Protein AF-A0A7J6X5H3-F1 (afdb_monomer)

Nearest PDB structures (foldseek):
  8og4-assembly1_A  TM=9.112E-01  e=1.985E-05  Homo sapiens
  8og1-assembly1_A  TM=8.408E-01  e=1.017E-05  Homo sapiens
  7au2-assembly1_A  TM=8.933E-01  e=4.651E-05  Homo sapiens
  8og4-assembly1_B  TM=9.023E-01  e=8.544E-05  Homo sapiens
  7sch-assembly1_B  TM=8.928E-01  e=4.152E-04  Homo sapiens

Structure (mmCIF, N/CA/C/O backbone):
data_AF-A0A7J6X5H3-F1
#
_entry.id   AF-A0A7J6X5H3-F1
#
loop_
_atom_site.group_PDB
_atom_site.id
_atom_site.type_symbol
_atom_site.label_atom_id
_atom_site.label_alt_id
_atom_site.label_comp_id
_atom_site.label_asym_id
_atom_site.label_entity_id
_atom_site.label_seq_id
_atom_site.pdbx_PDB_ins_code
_atom_site.Cartn_x
_atom_site.Cartn_y
_atom_site.Cartn_z
_atom_site.occupancy
_atom_site.B_iso_or_equiv
_atom_site.auth_seq_id
_atom_site.auth_comp_id
_atom_site.auth_asym_id
_atom_site.auth_atom_id
_atom_site.pdbx_PDB_model_num
ATOM 1 N N . LYS A 1 1 ? -16.653 25.889 18.214 1.00 42.03 1 LYS A N 1
ATOM 2 C CA . LYS A 1 1 ? -15.703 25.303 19.183 1.00 42.03 1 LYS A CA 1
ATOM 3 C C . LYS A 1 1 ? -15.878 23.799 19.090 1.00 42.03 1 LYS A C 1
ATOM 5 O O . LYS A 1 1 ? -16.650 23.294 19.872 1.00 42.03 1 LYS A O 1
ATOM 10 N N . ASP A 1 2 ? -15.196 23.136 18.160 1.00 43.62 2 ASP A N 1
ATOM 11 C CA . ASP A 1 2 ? -15.084 21.672 18.127 1.00 43.62 2 ASP A CA 1
ATOM 12 C C . ASP A 1 2 ? -13.691 21.363 17.578 1.00 43.62 2 ASP A C 1
ATOM 14 O O . ASP A 1 2 ? -13.464 21.269 16.375 1.00 43.62 2 ASP A O 1
ATOM 18 N N . GLY A 1 3 ? -12.710 21.386 18.481 1.00 43.38 3 GLY A N 1
ATOM 19 C CA . GLY A 1 3 ? -11.302 21.150 18.178 1.00 43.38 3 GLY A CA 1
ATOM 20 C C . GLY A 1 3 ? -11.021 19.664 18.007 1.00 43.38 3 GLY A C 1
ATOM 21 O O . GLY A 1 3 ? -10.302 19.087 18.817 1.00 43.38 3 GLY A O 1
ATOM 22 N N . VAL A 1 4 ? -11.593 19.044 16.974 1.00 53.91 4 VAL A N 1
ATOM 23 C CA . VAL A 1 4 ? -11.161 17.712 16.542 1.00 53.91 4 VAL A CA 1
ATOM 24 C C . VAL A 1 4 ? -9.785 17.886 15.906 1.00 53.91 4 VAL A C 1
ATOM 26 O O . VAL A 1 4 ? -9.642 18.532 14.868 1.00 53.91 4 VAL A O 1
ATOM 29 N N . ALA A 1 5 ? -8.749 17.376 16.567 1.00 51.69 5 ALA A N 1
ATOM 30 C CA . ALA A 1 5 ? -7.415 17.324 15.997 1.00 51.69 5 ALA A CA 1
ATOM 31 C C . ALA A 1 5 ? -7.444 16.374 14.791 1.00 51.69 5 ALA A C 1
ATOM 33 O O . ALA A 1 5 ? -7.467 15.157 14.954 1.00 51.69 5 ALA A O 1
ATOM 34 N N . TYR A 1 6 ? -7.469 16.925 13.578 1.00 60.69 6 TYR A N 1
ATOM 35 C CA . TYR A 1 6 ? -7.279 16.135 12.366 1.00 60.69 6 TYR A CA 1
ATOM 36 C C . TYR A 1 6 ? -5.842 15.618 12.362 1.00 60.69 6 TYR A C 1
ATOM 38 O O . TYR A 1 6 ? -4.892 16.381 12.167 1.00 60.69 6 TYR A O 1
ATOM 46 N N . ILE A 1 7 ? -5.675 14.322 12.622 1.00 72.88 7 ILE A N 1
ATOM 47 C CA . ILE A 1 7 ? -4.375 13.667 12.508 1.00 72.88 7 ILE A CA 1
ATOM 48 C 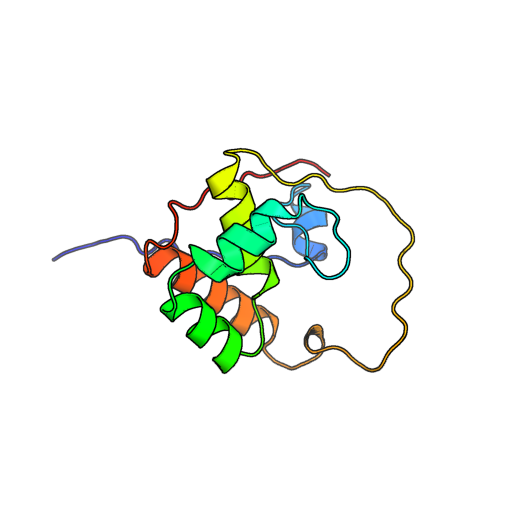C . ILE A 1 7 ? -4.025 13.643 11.021 1.00 72.88 7 ILE A C 1
ATOM 50 O O . ILE A 1 7 ? -4.702 12.997 10.227 1.00 72.88 7 ILE A O 1
ATOM 54 N N . ASN A 1 8 ? -2.984 14.387 10.643 1.00 84.88 8 ASN A N 1
ATOM 55 C CA . ASN A 1 8 ? -2.486 14.411 9.275 1.00 84.88 8 ASN A CA 1
ATOM 56 C C . ASN A 1 8 ? -1.353 13.393 9.123 1.00 84.88 8 ASN A C 1
ATOM 58 O O . ASN A 1 8 ? -0.267 13.562 9.685 1.00 84.88 8 ASN A O 1
ATOM 62 N N . TYR A 1 9 ? -1.604 12.341 8.356 1.00 88.31 9 TYR A N 1
ATOM 63 C CA . TYR A 1 9 ? -0.628 11.302 8.065 1.00 88.31 9 TYR A CA 1
ATOM 64 C C . TYR A 1 9 ? 0.198 11.655 6.827 1.00 88.31 9 TYR A C 1
ATOM 66 O O . TYR A 1 9 ? -0.308 12.211 5.850 1.00 88.31 9 TYR A O 1
ATOM 74 N N . LYS A 1 10 ? 1.480 11.280 6.837 1.00 91.69 10 LYS A N 1
ATOM 75 C CA . LYS A 1 10 ? 2.368 11.400 5.675 1.00 91.69 10 LYS A CA 1
ATOM 76 C C . LYS A 1 10 ? 2.741 10.026 5.142 1.00 91.69 10 LYS A C 1
ATOM 78 O O . LYS A 1 10 ? 3.231 9.177 5.878 1.00 91.69 10 LYS A O 1
ATOM 83 N N . TYR A 1 11 ? 2.564 9.847 3.841 1.00 92.75 11 TYR A N 1
ATOM 84 C CA . TYR A 1 11 ? 3.063 8.706 3.097 1.00 92.75 11 TYR A CA 1
ATOM 85 C C . TYR A 1 11 ? 4.581 8.841 2.888 1.00 92.75 11 TYR A C 1
ATOM 87 O O . TYR A 1 11 ? 5.059 9.764 2.220 1.00 92.75 11 TYR A O 1
ATOM 95 N N . GLY A 1 12 ? 5.344 7.914 3.471 1.00 92.31 12 GLY A N 1
ATOM 96 C CA . GLY A 1 12 ? 6.801 7.855 3.368 1.00 92.31 12 GLY A CA 1
ATOM 97 C C . GLY A 1 12 ? 7.274 6.931 2.244 1.00 92.31 12 GLY A C 1
ATOM 98 O O . GLY A 1 12 ? 6.794 5.811 2.101 1.00 92.31 12 GLY A O 1
ATOM 99 N N . GLY A 1 13 ? 8.244 7.391 1.450 1.00 91.88 13 GLY A N 1
ATOM 100 C CA . GLY A 1 13 ? 8.967 6.542 0.496 1.00 91.88 13 GLY A CA 1
ATOM 101 C C . GLY A 1 13 ? 10.152 5.806 1.135 1.00 91.88 13 GLY A C 1
ATOM 102 O O . GLY A 1 13 ? 10.396 5.916 2.336 1.00 91.88 13 GLY A O 1
ATOM 103 N N . TRP A 1 14 ? 10.953 5.125 0.307 1.00 89.69 14 TRP A N 1
ATOM 104 C CA . TRP A 1 14 ? 12.109 4.325 0.747 1.00 89.69 14 TRP A CA 1
ATOM 105 C C . TRP A 1 14 ? 13.090 5.078 1.659 1.00 89.69 14 TRP A C 1
ATOM 107 O O . TRP A 1 14 ? 13.575 4.520 2.637 1.00 89.69 14 TRP A O 1
ATOM 117 N N . TRP A 1 15 ? 13.344 6.363 1.391 1.00 90.94 15 TRP A N 1
ATOM 118 C CA . TRP A 1 15 ? 14.232 7.174 2.231 1.00 90.94 15 TRP A CA 1
ATOM 119 C C . TRP A 1 15 ? 13.711 7.339 3.664 1.00 90.94 15 TRP A C 1
ATOM 121 O O . TRP A 1 15 ? 14.491 7.293 4.610 1.00 90.94 15 TRP A O 1
ATOM 131 N N . SER A 1 16 ? 12.391 7.485 3.827 1.00 92.12 16 SER A N 1
ATOM 132 C CA . SER A 1 16 ? 11.744 7.562 5.142 1.00 92.12 16 SER A CA 1
ATOM 133 C C . SER A 1 16 ? 11.847 6.230 5.872 1.00 92.12 16 SER A C 1
ATOM 135 O O . SER A 1 16 ? 12.175 6.204 7.050 1.00 92.12 16 SER A O 1
ATOM 137 N N . VAL A 1 17 ? 11.602 5.134 5.151 1.00 92.81 17 VAL A N 1
ATOM 138 C CA . VAL A 1 17 ? 11.682 3.765 5.668 1.00 92.81 17 VAL A CA 1
ATOM 139 C C . VAL A 1 17 ? 13.095 3.484 6.187 1.00 92.81 17 VAL A C 1
ATOM 141 O O . VAL A 1 17 ? 13.259 3.121 7.348 1.00 92.81 17 VAL A O 1
ATOM 144 N N . TRP A 1 18 ? 14.126 3.780 5.388 1.00 92.56 18 TRP A N 1
ATOM 145 C CA . TRP A 1 18 ? 15.527 3.625 5.789 1.00 92.56 18 TRP A CA 1
ATOM 146 C C . TRP A 1 18 ? 15.898 4.460 7.024 1.00 92.56 18 TRP A C 1
ATOM 148 O O . TRP A 1 18 ? 16.508 3.933 7.949 1.00 92.56 18 TRP A O 1
ATOM 158 N N . TRP A 1 19 ? 15.496 5.736 7.072 1.00 93.69 19 TRP A N 1
ATOM 159 C CA . TRP A 1 19 ? 15.790 6.617 8.210 1.00 93.69 19 TRP A CA 1
ATOM 160 C C . TRP A 1 19 ? 15.074 6.214 9.498 1.00 93.69 19 TRP A C 1
ATOM 162 O O . TRP A 1 19 ? 15.642 6.324 10.580 1.00 93.69 19 TRP A O 1
ATOM 172 N N . MET A 1 20 ? 13.817 5.786 9.390 1.00 92.19 20 MET A N 1
ATOM 173 C CA . MET A 1 20 ? 12.997 5.409 10.542 1.00 92.19 20 MET A CA 1
ATOM 174 C C . MET A 1 20 ? 13.231 3.962 10.986 1.00 92.19 20 MET A C 1
ATOM 176 O O . MET A 1 20 ? 12.724 3.564 12.032 1.00 92.19 20 MET A O 1
ATOM 180 N N . GLY A 1 21 ? 13.931 3.158 10.178 1.00 93.62 21 GLY A N 1
ATOM 181 C CA . GLY A 1 21 ? 14.135 1.730 10.418 1.00 93.62 21 GLY A CA 1
ATOM 182 C C . GLY A 1 21 ? 12.839 0.919 10.441 1.00 93.62 21 GLY A C 1
ATOM 183 O O . GLY A 1 21 ? 12.833 -0.187 10.972 1.00 93.62 21 GLY A O 1
ATOM 184 N N . SER A 1 22 ? 11.734 1.466 9.923 1.00 94.31 22 SER A N 1
ATOM 185 C CA . SER A 1 22 ? 10.420 0.831 9.987 1.00 94.31 22 SER A CA 1
ATOM 186 C C . SER A 1 22 ? 9.524 1.160 8.794 1.00 94.31 22 SER A C 1
ATOM 188 O O . SER A 1 22 ? 9.695 2.173 8.113 1.00 94.31 22 SER A O 1
ATOM 190 N N . TYR A 1 23 ? 8.557 0.281 8.535 1.00 94.81 23 TYR A N 1
ATOM 191 C CA . TYR A 1 23 ? 7.554 0.399 7.475 1.00 94.81 23 TYR A CA 1
ATOM 192 C C . TYR A 1 23 ? 6.198 -0.107 7.968 1.00 94.81 23 TYR A C 1
ATOM 194 O O . TYR A 1 23 ? 6.131 -0.881 8.915 1.00 94.81 23 TYR A O 1
ATOM 202 N N . SER A 1 24 ? 5.111 0.307 7.321 1.00 93.94 24 SER A N 1
ATOM 203 C CA . SER A 1 24 ? 3.752 -0.134 7.673 1.00 93.94 24 SER A CA 1
ATOM 204 C C . SER A 1 24 ? 2.916 -0.569 6.468 1.00 93.94 24 SER A C 1
ATOM 206 O O . SER A 1 24 ? 1.759 -0.947 6.615 1.00 93.94 24 SER A O 1
ATOM 208 N N . MET A 1 25 ? 3.494 -0.537 5.264 1.00 94.25 25 MET A N 1
ATOM 209 C CA . MET A 1 25 ? 2.831 -0.900 4.011 1.00 94.25 25 MET A CA 1
ATOM 210 C C . MET A 1 25 ? 3.805 -1.630 3.084 1.00 94.25 25 MET A C 1
ATOM 212 O O . MET A 1 25 ? 5.003 -1.338 3.077 1.00 94.25 25 MET A O 1
ATOM 216 N N . VAL A 1 26 ? 3.276 -2.545 2.271 1.00 94.38 26 VAL A N 1
ATOM 217 C CA . VAL A 1 26 ? 3.993 -3.216 1.178 1.00 94.38 26 VAL A CA 1
ATOM 218 C C . VAL A 1 26 ? 3.177 -3.021 -0.096 1.00 94.38 26 VAL A C 1
ATOM 220 O O . VAL A 1 26 ? 1.979 -3.284 -0.116 1.00 94.38 26 VAL A O 1
ATOM 223 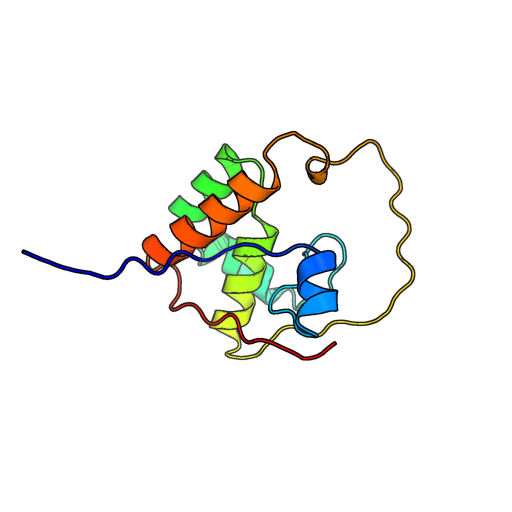N N . LEU A 1 27 ? 3.818 -2.536 -1.161 1.00 94.56 27 LEU A N 1
ATOM 224 C CA . LEU A 1 27 ? 3.127 -2.203 -2.408 1.00 94.56 27 LEU A CA 1
ATOM 225 C C . LEU A 1 27 ? 2.662 -3.476 -3.122 1.00 94.56 27 LEU A C 1
ATOM 227 O O . LEU A 1 27 ? 3.454 -4.391 -3.355 1.00 94.56 27 LEU A O 1
ATOM 231 N N . SER A 1 28 ? 1.399 -3.502 -3.548 1.00 94.44 28 SER A N 1
ATOM 232 C CA . SER A 1 28 ? 0.781 -4.667 -4.197 1.00 94.44 28 SER A CA 1
ATOM 233 C C . SER A 1 28 ? 1.412 -5.039 -5.545 1.00 94.44 28 SER A C 1
ATOM 235 O O . SER A 1 28 ? 1.259 -6.173 -5.990 1.00 94.44 28 SER A O 1
ATOM 237 N N . LYS A 1 29 ? 2.180 -4.130 -6.169 1.00 91.75 29 LYS A N 1
ATOM 238 C CA . LYS A 1 29 ? 2.924 -4.375 -7.421 1.00 91.75 29 LYS A CA 1
ATOM 239 C C . LYS A 1 29 ? 3.868 -5.580 -7.336 1.00 91.75 29 LYS A C 1
ATOM 241 O O . LYS A 1 29 ? 4.087 -6.252 -8.339 1.00 91.75 29 LYS A O 1
ATOM 246 N N . ALA A 1 30 ? 4.445 -5.832 -6.163 1.00 92.56 30 ALA A N 1
ATOM 247 C CA . ALA A 1 30 ? 5.378 -6.931 -5.936 1.00 92.56 30 ALA A CA 1
ATOM 248 C C . ALA A 1 30 ? 5.142 -7.551 -4.554 1.00 92.56 30 ALA A C 1
ATOM 250 O O . ALA A 1 30 ? 6.005 -7.508 -3.678 1.00 92.56 30 ALA A O 1
ATOM 251 N N . ALA A 1 31 ? 3.944 -8.104 -4.362 1.00 94.81 31 ALA A N 1
ATOM 252 C CA . ALA A 1 31 ? 3.533 -8.719 -3.109 1.00 94.81 31 ALA A CA 1
ATOM 253 C C . ALA A 1 31 ? 2.798 -10.042 -3.342 1.00 94.81 31 ALA A C 1
ATOM 255 O O . ALA A 1 31 ? 2.143 -10.240 -4.364 1.00 94.81 31 ALA A O 1
ATOM 256 N N . PHE A 1 32 ? 2.863 -10.915 -2.340 1.00 95.00 32 PHE A N 1
ATOM 257 C CA . PHE A 1 32 ? 1.998 -12.082 -2.225 1.00 95.00 32 PHE A CA 1
ATOM 258 C C . PHE A 1 32 ? 1.050 -11.871 -1.051 1.00 95.00 32 PHE A C 1
ATOM 260 O O . PHE A 1 32 ? 1.475 -11.502 0.042 1.00 95.00 32 PHE A O 1
ATOM 267 N N . PHE A 1 33 ? -0.234 -12.125 -1.266 1.00 95.88 33 PHE A N 1
ATOM 268 C CA . PHE A 1 33 ? -1.245 -12.130 -0.216 1.00 95.88 33 PHE A CA 1
ATOM 269 C C . PHE A 1 33 ? -2.353 -13.118 -0.582 1.00 95.88 33 PHE A C 1
ATOM 271 O O . PHE A 1 33 ? -2.508 -13.520 -1.735 1.00 95.88 33 PHE A O 1
ATOM 278 N N . HIS A 1 34 ? -3.103 -13.564 0.422 1.00 97.50 34 HIS A N 1
ATOM 279 C CA . HIS A 1 34 ? -4.139 -14.572 0.227 1.00 97.50 34 HIS A CA 1
ATOM 280 C C . HIS A 1 34 ? -5.262 -14.044 -0.683 1.00 97.50 34 HIS A C 1
ATOM 282 O O . HIS A 1 34 ? -5.745 -12.931 -0.468 1.00 97.50 34 HIS A O 1
ATOM 288 N N . LYS A 1 35 ? -5.737 -14.864 -1.639 1.00 97.31 35 LYS A N 1
ATOM 289 C CA . LYS A 1 35 ? -6.803 -14.498 -2.600 1.00 97.31 35 LYS A CA 1
ATOM 290 C C . LYS A 1 35 ? -8.016 -13.852 -1.925 1.00 97.31 35 LYS A C 1
ATOM 292 O O . LYS A 1 35 ? -8.537 -12.880 -2.447 1.00 97.31 35 LYS A O 1
ATOM 297 N N . LYS A 1 36 ? -8.413 -14.346 -0.746 1.00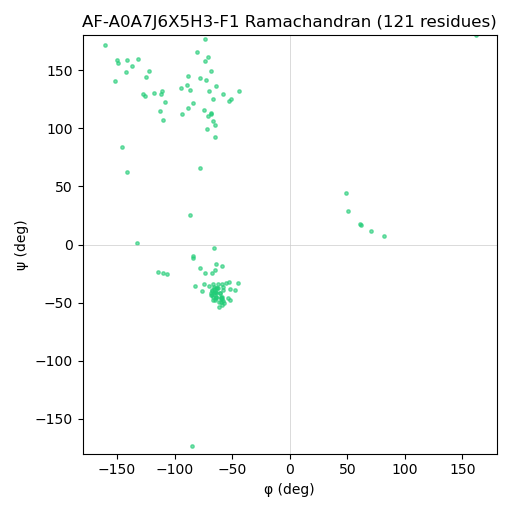 97.69 36 LYS A N 1
ATOM 298 C CA . LYS A 1 36 ? -9.533 -13.799 0.047 1.00 97.69 36 LYS A CA 1
ATOM 299 C C . LYS A 1 36 ? -9.533 -12.268 0.163 1.00 97.69 36 LYS A C 1
ATOM 301 O O 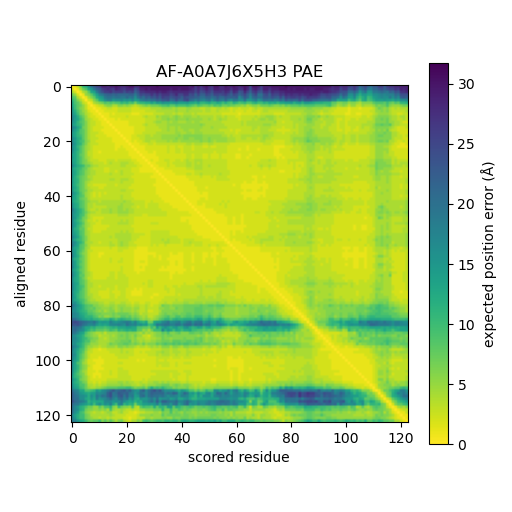. LYS A 1 36 ? -10.597 -11.677 0.199 1.00 97.69 36 LYS A O 1
ATOM 306 N N . TYR A 1 37 ? -8.370 -11.611 0.205 1.00 96.75 37 TYR A N 1
ATOM 307 C CA . TYR A 1 37 ? -8.316 -10.149 0.308 1.00 96.75 37 TYR A CA 1
ATOM 308 C C . TYR A 1 37 ? -8.705 -9.445 -0.997 1.00 96.75 37 TYR A C 1
ATOM 310 O O . TYR A 1 37 ? -9.188 -8.321 -0.945 1.00 96.75 37 TYR A O 1
ATOM 318 N N . LEU A 1 38 ? -8.552 -10.103 -2.152 1.00 97.12 38 LEU A N 1
ATOM 319 C CA . LEU A 1 38 ? -9.139 -9.645 -3.414 1.00 97.12 38 LEU A CA 1
ATOM 320 C C . LEU A 1 38 ? -10.660 -9.805 -3.409 1.00 97.12 38 LEU A C 1
ATOM 322 O O . LEU A 1 38 ? -11.351 -8.951 -3.954 1.00 97.12 38 LEU A O 1
ATOM 326 N N . ASP A 1 39 ? -11.178 -10.868 -2.787 1.00 97.94 39 ASP A N 1
ATOM 327 C CA . ASP A 1 39 ? -12.623 -11.073 -2.654 1.00 97.94 39 ASP A CA 1
ATOM 328 C C . ASP A 1 39 ? -13.227 -9.990 -1.735 1.00 97.94 39 ASP A C 1
ATOM 330 O O . ASP A 1 39 ? -14.159 -9.305 -2.146 1.00 97.94 39 ASP A O 1
ATOM 334 N N . ILE A 1 40 ? -12.624 -9.728 -0.567 1.00 96.00 40 ILE A N 1
ATOM 335 C CA . ILE A 1 40 ? -13.028 -8.629 0.336 1.00 96.00 40 ILE A CA 1
ATOM 336 C C . ILE A 1 40 ? -12.912 -7.279 -0.385 1.00 96.00 40 ILE A C 1
ATOM 338 O O . ILE A 1 40 ? -13.840 -6.475 -0.349 1.00 96.00 40 ILE A O 1
ATOM 342 N N . HIS A 1 41 ? -11.806 -7.034 -1.100 1.00 94.75 41 HIS A N 1
ATOM 343 C CA . HIS A 1 41 ? -11.666 -5.825 -1.909 1.00 94.75 41 HIS A CA 1
ATOM 344 C C . HIS A 1 41 ? -12.779 -5.720 -2.951 1.00 94.75 41 HIS A C 1
ATOM 346 O O . HIS A 1 41 ? -13.248 -4.635 -3.197 1.00 94.75 41 HIS A O 1
ATOM 352 N N . THR A 1 42 ? -13.214 -6.801 -3.589 1.00 96.00 42 THR A N 1
ATOM 353 C CA . THR A 1 42 ? -14.189 -6.705 -4.688 1.00 96.00 42 THR A CA 1
ATOM 354 C C . THR A 1 42 ? -15.631 -6.589 -4.197 1.00 96.00 42 THR A C 1
ATOM 356 O O . THR A 1 42 ? -16.437 -5.920 -4.839 1.00 96.00 42 THR A O 1
ATOM 359 N N . TYR A 1 43 ? -15.969 -7.261 -3.095 1.00 96.38 43 TYR A N 1
ATOM 360 C CA . TYR A 1 43 ? -17.361 -7.440 -2.672 1.00 96.38 43 TYR A CA 1
ATOM 361 C C . TYR A 1 43 ? -17.718 -6.738 -1.361 1.00 96.38 43 TYR A C 1
ATOM 363 O O . TYR A 1 43 ? -18.892 -6.455 -1.139 1.00 96.38 43 TYR A O 1
ATOM 371 N N . GLU A 1 44 ? -16.743 -6.467 -0.493 1.00 93.94 44 GLU A N 1
ATOM 372 C CA . GLU A 1 44 ? -16.990 -5.905 0.842 1.00 93.94 44 GLU A CA 1
ATOM 373 C C . GLU A 1 44 ? -16.510 -4.457 0.975 1.00 93.94 44 GLU A C 1
ATOM 375 O O . GLU A 1 44 ? -17.040 -3.716 1.798 1.00 93.94 44 GLU A O 1
ATOM 380 N N . MET A 1 45 ? -15.535 -4.027 0.168 1.00 92.06 45 MET A N 1
ATOM 381 C CA . MET A 1 45 ? -15.052 -2.646 0.164 1.00 92.06 45 MET A CA 1
ATOM 382 C C . MET A 1 45 ? -16.144 -1.681 -0.338 1.00 92.06 45 MET A C 1
ATOM 384 O O . MET A 1 45 ? -16.651 -1.838 -1.449 1.00 92.06 45 MET A O 1
ATOM 388 N N . PRO A 1 46 ? -16.498 -0.640 0.443 1.00 92.38 46 PRO A N 1
ATOM 389 C CA . PRO A 1 46 ? -17.349 0.449 -0.013 1.00 92.38 46 PRO A CA 1
ATOM 390 C C . PRO A 1 46 ? -17.025 0.985 -1.413 1.00 92.38 46 PRO A C 1
ATOM 392 O O . PRO A 1 46 ? -15.888 1.354 -1.716 1.00 92.38 46 PRO A O 1
ATOM 395 N N . ALA A 1 47 ? -18.074 1.135 -2.229 1.00 92.94 47 ALA A N 1
ATOM 396 C CA . ALA A 1 47 ? -17.996 1.692 -3.581 1.00 92.94 47 ALA A CA 1
ATOM 397 C C . ALA A 1 47 ? -17.304 3.065 -3.628 1.00 92.94 47 ALA A C 1
ATOM 399 O O . ALA A 1 47 ? -16.578 3.351 -4.572 1.00 92.94 47 ALA A O 1
ATOM 400 N N . SER A 1 48 ? -17.434 3.877 -2.573 1.00 92.19 48 SER A N 1
ATOM 401 C CA . SER A 1 48 ? -16.757 5.175 -2.468 1.00 92.19 48 SER A CA 1
ATOM 402 C C . SER A 1 48 ? -15.230 5.074 -2.552 1.00 92.19 48 SER A C 1
ATOM 404 O O . SER A 1 48 ? -14.598 5.966 -3.119 1.00 92.19 48 SER A O 1
ATOM 406 N N . ILE A 1 49 ? -14.625 3.997 -2.038 1.00 92.75 49 ILE A N 1
ATOM 407 C CA . ILE A 1 49 ? -13.179 3.768 -2.152 1.00 92.75 49 ILE A CA 1
ATOM 408 C C . ILE A 1 49 ? -12.815 3.289 -3.554 1.00 92.75 49 ILE A C 1
ATOM 410 O O . ILE A 1 49 ? -11.832 3.773 -4.117 1.00 92.75 49 ILE A O 1
ATOM 414 N N . HIS A 1 50 ? -13.622 2.416 -4.161 1.00 94.12 50 HIS A N 1
ATOM 415 C CA . HIS A 1 50 ? -13.429 2.019 -5.559 1.00 94.12 50 HIS A CA 1
ATOM 416 C C . HIS A 1 50 ? -13.487 3.212 -6.510 1.00 94.12 50 HIS A C 1
ATOM 418 O O . HIS A 1 50 ? -12.608 3.365 -7.363 1.00 94.12 50 HIS A O 1
ATOM 424 N N . ASP A 1 51 ? -14.474 4.084 -6.329 1.00 94.94 51 ASP A N 1
ATOM 425 C CA . ASP A 1 51 ? -14.640 5.302 -7.115 1.00 94.94 51 ASP A CA 1
ATOM 426 C C . ASP A 1 51 ? -13.466 6.258 -6.896 1.00 94.94 51 ASP A C 1
ATOM 428 O O . ASP A 1 51 ? -12.945 6.836 -7.853 1.00 94.94 51 ASP A O 1
ATOM 432 N N . TYR A 1 52 ? -13.000 6.392 -5.650 1.00 94.25 52 TYR A N 1
ATOM 433 C CA . TYR A 1 52 ? -11.833 7.204 -5.317 1.00 94.25 52 TYR A CA 1
ATOM 434 C C . TYR A 1 52 ? -10.571 6.690 -6.027 1.00 94.25 52 TYR A C 1
ATOM 436 O O . TYR A 1 52 ? -9.920 7.451 -6.745 1.00 94.25 52 TYR A O 1
ATOM 444 N N . VAL A 1 53 ? -10.241 5.402 -5.877 1.00 94.81 53 VAL A N 1
ATOM 445 C CA . VAL A 1 53 ? -9.060 4.776 -6.503 1.00 94.81 53 VAL A CA 1
ATOM 446 C C . VAL A 1 53 ? -9.142 4.871 -8.029 1.00 94.81 53 VAL A C 1
ATOM 448 O O . VAL A 1 53 ? -8.157 5.211 -8.688 1.00 94.81 53 VAL A O 1
ATOM 451 N N . THR A 1 54 ? -10.328 4.646 -8.599 1.00 95.56 54 THR A N 1
ATOM 452 C CA . THR A 1 54 ? -10.567 4.742 -10.047 1.00 95.56 54 THR A CA 1
ATOM 453 C C . THR A 1 54 ? -10.359 6.164 -10.562 1.00 95.56 54 THR A C 1
ATOM 455 O O . THR A 1 54 ? -9.703 6.356 -11.591 1.00 95.56 54 THR A O 1
ATOM 458 N N . ARG A 1 55 ? -10.884 7.168 -9.851 1.00 95.12 55 ARG A N 1
ATOM 459 C CA . ARG A 1 55 ? -10.760 8.586 -10.212 1.00 95.12 55 ARG A CA 1
ATOM 460 C C . ARG A 1 55 ? -9.321 9.082 -10.102 1.00 95.12 55 ARG A C 1
ATOM 462 O O . ARG A 1 55 ? -8.839 9.748 -11.016 1.00 95.12 55 ARG A O 1
ATOM 469 N N . GLU A 1 56 ? -8.632 8.747 -9.014 1.00 93.38 56 GLU A N 1
ATOM 470 C CA . GLU A 1 56 ? -7.257 9.201 -8.774 1.00 93.38 56 GLU A CA 1
ATOM 471 C C . GLU A 1 56 ? -6.213 8.420 -9.582 1.00 93.38 56 GLU A C 1
ATOM 473 O O . GLU A 1 56 ? -5.102 8.922 -9.796 1.00 93.38 56 GLU A O 1
ATOM 478 N N . ARG A 1 57 ? -6.561 7.209 -10.047 1.00 93.00 57 ARG A N 1
ATOM 479 C CA . ARG A 1 57 ? -5.647 6.259 -10.708 1.00 93.00 57 ARG A CA 1
ATOM 480 C C . ARG A 1 57 ? -4.351 6.071 -9.913 1.00 93.00 57 ARG A C 1
ATOM 482 O O . ARG A 1 57 ? -3.246 6.141 -10.455 1.00 93.00 57 ARG A O 1
ATOM 489 N N . ASN A 1 58 ? -4.507 5.924 -8.602 1.00 93.56 58 ASN A N 1
ATOM 490 C CA . ASN A 1 58 ? -3.445 5.761 -7.616 1.00 93.56 58 ASN A CA 1
ATOM 491 C C . ASN A 1 58 ? -4.056 5.147 -6.348 1.00 93.56 58 ASN A C 1
ATOM 493 O O . ASN A 1 58 ? -5.277 5.139 -6.182 1.00 93.56 58 ASN A O 1
ATOM 497 N N . CYS A 1 59 ? -3.196 4.763 -5.408 1.00 93.94 59 CYS A N 1
ATOM 498 C CA . CYS A 1 59 ? -3.551 4.425 -4.032 1.00 93.94 59 CYS A CA 1
ATOM 499 C C . CYS A 1 59 ? -4.328 3.114 -3.850 1.00 93.94 59 CYS A C 1
ATOM 501 O O . CYS A 1 59 ? -4.785 2.830 -2.743 1.00 93.94 59 CYS A O 1
ATOM 503 N N . GLU A 1 60 ? -4.413 2.286 -4.890 1.00 95.38 60 GLU A N 1
ATOM 504 C CA . GLU A 1 60 ? -4.925 0.918 -4.818 1.00 95.38 60 GLU A CA 1
ATOM 505 C C . GLU A 1 60 ? -4.128 0.062 -3.825 1.00 95.38 60 GLU A C 1
ATOM 507 O O . GLU A 1 60 ? -4.684 -0.740 -3.082 1.00 95.38 60 GLU A O 1
ATOM 512 N N . ASP A 1 61 ? -2.817 0.274 -3.748 1.00 95.62 61 ASP A N 1
ATOM 513 C CA . ASP A 1 61 ? -1.929 -0.404 -2.808 1.00 95.62 61 ASP A CA 1
ATOM 514 C C . ASP A 1 61 ? -2.072 0.102 -1.365 1.00 95.62 61 ASP A C 1
ATOM 516 O O . ASP A 1 61 ? -1.963 -0.694 -0.431 1.00 95.62 61 ASP A O 1
ATOM 520 N N . ILE A 1 62 ? -2.360 1.392 -1.168 1.00 95.06 62 ILE A N 1
ATOM 521 C CA . ILE A 1 62 ? -2.699 1.965 0.144 1.00 95.06 62 ILE A CA 1
ATOM 522 C C . ILE A 1 62 ? -4.024 1.368 0.629 1.00 95.06 62 ILE A C 1
ATOM 524 O O . ILE A 1 62 ? -4.091 0.885 1.759 1.00 95.06 62 ILE A O 1
ATOM 528 N N . ALA A 1 63 ? -5.048 1.338 -0.232 1.00 94.69 63 ALA A N 1
ATOM 529 C CA . ALA A 1 63 ? -6.344 0.736 0.081 1.00 94.69 63 ALA A CA 1
ATOM 530 C C . ALA A 1 63 ? -6.199 -0.754 0.431 1.00 94.69 63 ALA A C 1
ATOM 532 O O . ALA A 1 63 ? -6.711 -1.202 1.455 1.00 94.69 63 ALA A O 1
ATOM 533 N N . MET A 1 64 ? -5.431 -1.509 -0.363 1.00 95.19 64 MET A N 1
ATOM 534 C CA . MET A 1 64 ? -5.152 -2.921 -0.089 1.00 95.19 64 MET A CA 1
ATOM 535 C C . MET A 1 64 ? -4.359 -3.133 1.206 1.00 95.19 64 MET A C 1
ATOM 537 O O . MET A 1 64 ? -4.676 -4.050 1.961 1.00 95.19 64 MET A O 1
ATOM 541 N N . SER A 1 65 ? -3.353 -2.300 1.490 1.00 94.44 65 SER A N 1
ATOM 542 C CA . SER A 1 65 ? -2.551 -2.416 2.719 1.00 94.44 65 SER A CA 1
ATOM 543 C C . SER A 1 65 ? -3.403 -2.183 3.959 1.00 94.44 65 SER A C 1
ATOM 545 O O . SER A 1 65 ? -3.353 -2.972 4.901 1.00 94.44 65 SER A O 1
ATOM 547 N N . LEU A 1 66 ? -4.224 -1.132 3.929 1.00 93.12 66 LEU A N 1
ATOM 548 C CA . LEU A 1 66 ? -5.199 -0.865 4.974 1.00 93.12 66 LEU A CA 1
ATOM 549 C C . LEU A 1 66 ? -6.138 -2.073 5.121 1.00 93.12 66 LEU A C 1
ATOM 551 O O . LEU A 1 66 ? -6.309 -2.562 6.238 1.00 93.12 66 LEU A O 1
ATOM 555 N N . LEU A 1 67 ? -6.720 -2.577 4.019 1.00 93.62 67 LEU A N 1
ATOM 556 C CA . LEU A 1 67 ? -7.720 -3.659 4.032 1.00 93.62 67 LEU A CA 1
ATOM 557 C C . LEU A 1 67 ? -7.171 -4.912 4.701 1.00 93.62 67 LEU A C 1
ATOM 559 O O . LEU A 1 67 ? -7.810 -5.483 5.585 1.00 9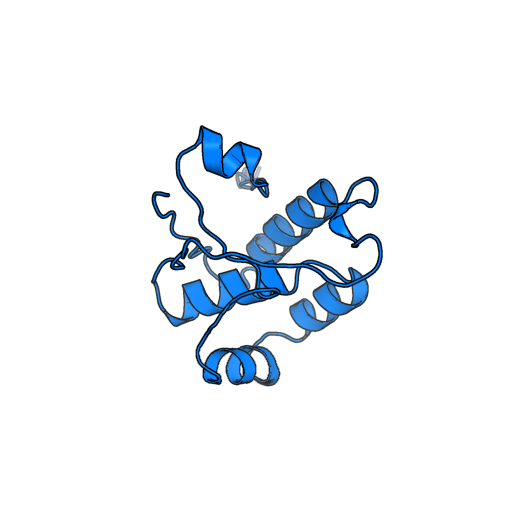3.62 67 LEU A O 1
ATOM 563 N N . VAL A 1 68 ? -5.969 -5.323 4.303 1.00 94.31 68 VAL A N 1
ATOM 564 C CA . VAL A 1 68 ? -5.313 -6.510 4.855 1.00 94.31 68 VAL A CA 1
ATOM 565 C C . VAL A 1 68 ? -4.969 -6.303 6.327 1.00 94.31 68 VAL A C 1
ATOM 567 O O . VAL A 1 68 ? -5.187 -7.212 7.131 1.00 94.31 68 VAL A O 1
ATOM 570 N N . ALA A 1 69 ? -4.472 -5.124 6.702 1.00 92.81 69 ALA A N 1
ATOM 571 C CA . ALA A 1 69 ? -4.118 -4.840 8.086 1.00 92.81 69 ALA A CA 1
ATOM 572 C C . ALA A 1 69 ? -5.352 -4.857 9.000 1.00 92.81 69 ALA A C 1
ATOM 574 O O . ALA A 1 69 ? -5.306 -5.454 10.070 1.00 92.81 69 ALA A O 1
ATOM 575 N N . ASN A 1 70 ? -6.482 -4.309 8.550 1.00 91.56 70 ASN A N 1
ATOM 576 C CA . ASN A 1 70 ? -7.737 -4.363 9.299 1.00 91.56 70 ASN A CA 1
ATOM 577 C C . ASN A 1 70 ? -8.311 -5.785 9.384 1.00 91.56 70 ASN A C 1
ATOM 579 O O . ASN A 1 70 ? -8.718 -6.233 10.449 1.00 91.56 70 ASN A O 1
ATOM 583 N N . ALA A 1 71 ? -8.299 -6.530 8.276 1.00 92.19 71 ALA A N 1
ATOM 584 C CA . ALA A 1 71 ? -8.821 -7.896 8.246 1.00 92.19 71 ALA A CA 1
ATOM 585 C C . ALA A 1 71 ? -7.983 -8.884 9.077 1.00 92.19 71 ALA A C 1
ATOM 587 O O . ALA A 1 71 ? -8.482 -9.940 9.467 1.00 92.19 71 ALA A O 1
ATOM 588 N N . THR A 1 72 ? -6.700 -8.588 9.304 1.00 92.50 72 THR A N 1
ATOM 589 C CA . THR A 1 72 ? -5.790 -9.474 10.044 1.00 92.50 72 THR A CA 1
ATOM 590 C C . THR A 1 72 ? -5.447 -8.987 11.444 1.00 92.50 72 THR A C 1
ATOM 592 O O . THR A 1 72 ? -5.044 -9.814 12.256 1.00 92.50 72 THR A O 1
ATOM 595 N N . GLY A 1 73 ? -5.517 -7.684 11.721 1.00 91.75 73 GLY A N 1
ATOM 596 C CA . GLY A 1 73 ? -4.913 -7.083 12.912 1.00 91.75 73 GLY A CA 1
ATOM 597 C C . GLY A 1 73 ? -3.389 -7.249 12.974 1.00 91.75 73 GLY A C 1
ATOM 598 O O . GLY A 1 73 ? -2.809 -7.133 14.050 1.00 91.75 73 GLY A O 1
ATOM 599 N N . ASN A 1 74 ? -2.739 -7.572 11.850 1.00 92.00 74 ASN A N 1
ATOM 600 C CA . ASN A 1 74 ? -1.315 -7.874 11.781 1.00 92.00 74 ASN A CA 1
ATOM 601 C C . ASN A 1 74 ? -0.586 -6.937 10.803 1.00 92.00 74 ASN A C 1
ATOM 603 O O . ASN A 1 74 ? -1.160 -6.500 9.801 1.00 92.00 74 ASN A O 1
ATOM 607 N N . PRO A 1 75 ? 0.695 -6.642 11.067 1.00 93.50 75 PRO A N 1
ATOM 608 C CA . PRO A 1 75 ? 1.525 -5.870 10.156 1.00 93.50 75 PRO A CA 1
ATOM 609 C C . PRO A 1 75 ? 1.906 -6.645 8.878 1.00 93.50 75 PRO A C 1
ATOM 611 O O . PRO A 1 75 ? 1.888 -7.879 8.868 1.00 93.50 75 PRO A O 1
ATOM 614 N N . PRO A 1 76 ? 2.331 -5.948 7.806 1.00 94.38 76 PRO A N 1
ATOM 615 C CA . PRO A 1 76 ? 2.863 -6.601 6.613 1.00 94.38 76 PRO A CA 1
ATOM 616 C C . PRO A 1 76 ? 4.272 -7.170 6.842 1.00 94.38 76 PRO A C 1
ATOM 618 O O . PRO A 1 76 ? 5.015 -6.682 7.684 1.00 94.38 76 PRO A O 1
ATOM 621 N N . ILE A 1 77 ? 4.676 -8.152 6.030 1.00 94.31 77 ILE A N 1
ATOM 622 C CA . ILE A 1 77 ? 6.025 -8.739 6.063 1.00 94.31 77 ILE A CA 1
ATOM 623 C C . ILE A 1 77 ? 6.800 -8.302 4.819 1.00 94.31 77 ILE A C 1
ATOM 625 O O . ILE A 1 77 ? 6.385 -8.571 3.690 1.00 94.31 77 ILE A O 1
ATOM 629 N N . TRP A 1 78 ? 7.947 -7.660 5.023 1.00 92.94 78 TRP A N 1
ATOM 630 C CA . TRP A 1 78 ? 8.907 -7.349 3.972 1.00 92.94 78 TRP A CA 1
ATOM 631 C C . TRP A 1 78 ? 9.912 -8.486 3.799 1.00 92.94 78 TRP A C 1
ATOM 633 O O . TRP A 1 78 ? 10.439 -9.036 4.764 1.00 92.94 78 TRP A O 1
ATOM 643 N N . VAL A 1 79 ? 10.206 -8.816 2.543 1.00 92.06 79 VAL A N 1
ATOM 644 C CA . VAL A 1 79 ? 11.222 -9.804 2.185 1.00 92.06 79 VAL A CA 1
ATOM 645 C C . VAL A 1 79 ? 12.182 -9.174 1.192 1.00 92.06 79 VAL A C 1
ATOM 647 O O . VAL A 1 79 ? 11.776 -8.622 0.167 1.00 92.06 79 VAL A O 1
ATOM 650 N N . LYS A 1 80 ? 13.482 -9.287 1.474 1.00 90.62 80 LYS A N 1
ATOM 651 C CA . LYS A 1 80 ? 14.526 -8.838 0.557 1.00 90.62 80 LYS A CA 1
ATOM 652 C C . LYS A 1 80 ? 14.549 -9.732 -0.684 1.00 90.62 80 LYS A C 1
ATOM 654 O O . LYS A 1 80 ? 14.947 -10.891 -0.612 1.00 90.62 80 LYS A O 1
ATOM 659 N N . GLY A 1 81 ? 14.175 -9.172 -1.830 1.00 88.88 81 GLY A N 1
ATOM 660 C CA . GLY A 1 81 ? 14.185 -9.854 -3.124 1.00 88.88 81 GLY A CA 1
ATOM 661 C C . GLY A 1 81 ? 14.843 -9.017 -4.218 1.00 88.88 81 GLY A C 1
ATOM 662 O O . GLY A 1 81 ? 14.963 -7.798 -4.101 1.00 88.88 81 GLY A O 1
ATOM 663 N N . LYS A 1 82 ? 15.276 -9.677 -5.298 1.00 90.88 82 LYS A N 1
ATOM 664 C CA . LYS A 1 82 ? 15.664 -8.999 -6.542 1.00 90.88 82 LYS A CA 1
ATOM 665 C C . LYS A 1 82 ? 14.422 -8.856 -7.416 1.00 90.88 82 LYS A C 1
ATOM 667 O O . LYS A 1 82 ? 13.845 -9.863 -7.813 1.00 90.88 82 LYS A O 1
ATOM 672 N N . ILE A 1 83 ? 14.029 -7.620 -7.703 1.00 87.31 83 ILE A N 1
ATOM 673 C CA . ILE A 1 83 ? 12.890 -7.295 -8.566 1.00 87.31 83 ILE A CA 1
ATOM 674 C C . ILE A 1 83 ? 13.430 -6.528 -9.769 1.00 87.31 83 ILE A C 1
ATOM 676 O O . ILE A 1 83 ? 14.191 -5.575 -9.606 1.00 87.31 83 ILE A O 1
ATOM 680 N N . TYR A 1 84 ? 13.035 -6.951 -10.966 1.00 88.12 84 TYR A N 1
ATOM 681 C CA . TYR A 1 84 ? 13.356 -6.271 -12.214 1.00 88.12 84 TYR A CA 1
ATOM 682 C C . TYR A 1 84 ? 12.063 -5.709 -12.795 1.00 88.12 84 TYR A C 1
ATOM 684 O O . TYR A 1 84 ? 11.156 -6.465 -13.139 1.00 88.12 84 TYR A O 1
ATOM 692 N N . GLU A 1 85 ? 11.962 -4.385 -12.877 1.00 82.88 85 GLU A N 1
ATOM 693 C CA . GLU A 1 85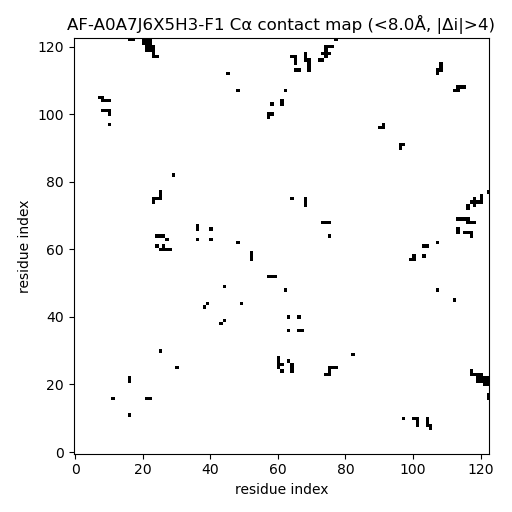 ? 10.832 -3.741 -13.539 1.00 82.88 85 GLU A CA 1
ATOM 694 C C . GLU A 1 85 ? 11.090 -3.671 -15.046 1.00 82.88 85 GLU A C 1
ATOM 696 O O . GLU A 1 85 ? 12.082 -3.096 -15.488 1.00 82.88 85 GLU A O 1
ATOM 701 N N . ILE A 1 86 ? 10.192 -4.262 -15.833 1.00 83.38 86 ILE A N 1
ATOM 702 C CA . ILE A 1 86 ? 10.236 -4.232 -17.296 1.00 83.38 86 ILE A CA 1
ATOM 703 C C . ILE A 1 86 ? 9.072 -3.348 -17.758 1.00 83.38 86 ILE A C 1
ATOM 705 O O . ILE A 1 86 ? 7.915 -3.743 -17.634 1.00 83.38 86 ILE A O 1
ATOM 709 N N . GLY A 1 87 ? 9.356 -2.132 -18.237 1.00 75.75 87 GLY A N 1
ATOM 710 C CA . GLY A 1 87 ? 8.323 -1.184 -18.672 1.00 75.75 87 GLY A CA 1
ATOM 711 C C . GLY A 1 87 ? 8.797 0.270 -18.765 1.00 75.75 87 GLY A C 1
ATOM 712 O O . GLY A 1 87 ? 9.959 0.575 -18.510 1.00 75.75 87 GLY A O 1
ATOM 713 N N . SER A 1 88 ? 7.887 1.168 -19.160 1.00 77.19 88 SER A N 1
ATOM 714 C CA . SER A 1 88 ? 8.130 2.616 -19.239 1.00 77.19 88 SER A CA 1
ATOM 715 C C . SER A 1 88 ? 8.189 3.280 -17.859 1.00 77.19 88 SER A C 1
ATOM 717 O O . SER A 1 88 ? 7.904 2.662 -16.833 1.00 77.19 88 SER A O 1
ATOM 719 N N . THR A 1 89 ? 8.479 4.583 -17.836 1.00 80.81 89 THR A N 1
ATOM 720 C CA . THR A 1 89 ? 8.425 5.412 -16.627 1.00 80.81 89 THR A CA 1
ATOM 721 C C . THR A 1 89 ? 7.065 5.286 -15.925 1.00 80.81 89 THR A C 1
ATOM 723 O O . THR A 1 89 ? 6.021 5.507 -16.540 1.00 80.81 89 THR A O 1
ATOM 726 N N . GLY A 1 90 ? 7.074 4.898 -14.646 1.00 82.50 90 GLY A N 1
ATOM 727 C CA . GLY A 1 90 ? 5.862 4.698 -13.846 1.00 82.50 90 GLY A CA 1
ATOM 728 C C . GLY A 1 90 ? 5.269 5.998 -13.295 1.00 82.50 90 GLY A C 1
ATOM 729 O O . GLY A 1 90 ? 5.934 7.028 -13.230 1.00 82.50 90 GLY A O 1
ATOM 730 N N . ILE A 1 91 ? 4.023 5.945 -12.809 1.00 87.12 91 ILE A N 1
ATOM 731 C CA . ILE A 1 91 ? 3.318 7.109 -12.229 1.00 87.12 91 ILE A CA 1
ATOM 732 C C . ILE A 1 91 ? 4.042 7.735 -11.024 1.00 87.12 91 ILE A C 1
ATOM 734 O O . ILE A 1 91 ? 3.763 8.879 -10.665 1.00 87.12 91 ILE A O 1
ATOM 738 N N . SER A 1 92 ? 4.970 6.998 -10.405 1.00 84.19 92 SER A N 1
ATOM 739 C CA . SER A 1 92 ? 5.811 7.452 -9.296 1.00 84.19 92 SER A CA 1
ATOM 740 C C . SER A 1 92 ? 6.777 8.571 -9.685 1.00 84.19 92 SER A C 1
ATOM 742 O O . SER A 1 92 ? 7.191 9.338 -8.818 1.00 84.19 92 SER A O 1
ATOM 744 N N . SER A 1 93 ? 7.104 8.713 -10.973 1.00 85.44 93 SER A N 1
ATOM 745 C CA . SER A 1 93 ? 7.950 9.802 -11.472 1.00 85.44 93 SER A CA 1
ATOM 746 C C . SER A 1 93 ? 7.179 11.098 -11.741 1.00 85.44 93 SER A C 1
ATOM 748 O O . SER A 1 93 ? 7.790 12.120 -12.050 1.00 85.44 93 SER A O 1
ATOM 750 N N . LEU A 1 94 ? 5.842 11.071 -11.697 1.00 88.50 94 LEU A N 1
ATOM 751 C CA . LEU A 1 94 ? 5.020 12.243 -11.989 1.00 88.50 94 LEU A CA 1
ATOM 752 C C . LEU A 1 94 ? 5.109 13.267 -10.850 1.00 88.50 94 LEU A C 1
ATOM 754 O O . LEU A 1 94 ? 5.097 12.928 -9.662 1.00 88.50 94 LEU A O 1
ATOM 758 N N . LYS A 1 95 ? 5.141 14.555 -11.208 1.00 89.75 95 LYS A N 1
ATOM 759 C CA . LYS A 1 95 ? 5.178 15.648 -10.229 1.00 89.75 95 LYS A CA 1
ATOM 760 C C . LYS A 1 95 ? 3.964 15.571 -9.298 1.00 89.75 95 LYS A C 1
ATOM 762 O O . LYS A 1 95 ? 2.823 15.498 -9.746 1.00 89.75 95 LYS A O 1
ATOM 767 N N . GLY A 1 96 ? 4.218 15.626 -7.992 1.00 89.81 96 GLY A N 1
ATOM 768 C CA . GLY A 1 96 ? 3.171 15.597 -6.969 1.00 89.81 96 GLY A CA 1
ATOM 769 C C . GLY A 1 96 ? 2.649 14.201 -6.623 1.00 89.81 96 GLY A C 1
ATOM 770 O O . GLY A 1 96 ? 1.705 14.115 -5.841 1.00 89.81 96 GLY A O 1
ATOM 771 N N . HIS A 1 97 ? 3.255 13.122 -7.135 1.00 91.38 97 HIS A N 1
ATOM 772 C CA . HIS A 1 97 ? 2.856 11.750 -6.803 1.00 91.38 97 HIS A CA 1
ATOM 773 C C . HIS A 1 97 ? 2.787 11.503 -5.284 1.00 91.38 97 HIS A C 1
ATOM 775 O O . HIS A 1 97 ? 1.765 11.033 -4.787 1.00 91.38 97 HIS A O 1
ATOM 781 N N . SER A 1 98 ? 3.815 11.906 -4.526 1.00 91.50 98 SER A N 1
ATOM 782 C CA . SER A 1 98 ? 3.826 11.761 -3.062 1.00 91.50 98 SER A CA 1
ATOM 783 C C . SER A 1 98 ? 2.709 12.551 -2.375 1.00 91.50 98 SER A C 1
ATOM 785 O O . SER A 1 98 ? 2.110 12.060 -1.425 1.00 91.50 98 SER A O 1
ATOM 787 N N . ASN A 1 99 ? 2.377 13.748 -2.874 1.00 94.06 99 ASN A N 1
ATOM 788 C CA . ASN A 1 99 ? 1.277 14.543 -2.319 1.00 94.06 99 ASN A CA 1
ATOM 789 C C . ASN A 1 99 ? -0.074 13.872 -2.568 1.00 94.06 99 ASN A C 1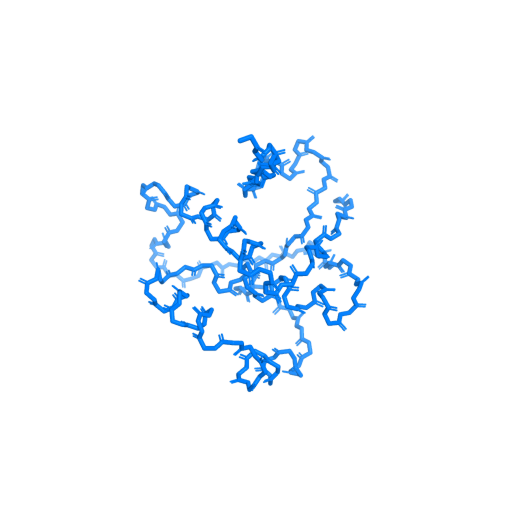
ATOM 791 O O . ASN A 1 99 ? -0.900 13.830 -1.665 1.00 94.06 99 ASN A O 1
ATOM 795 N N . ARG A 1 100 ? -0.281 13.284 -3.754 1.00 94.62 100 ARG A N 1
ATOM 796 C CA . ARG A 1 100 ? -1.492 12.496 -4.027 1.00 94.62 100 ARG A CA 1
ATOM 797 C C . ARG A 1 100 ? -1.609 11.312 -3.072 1.00 94.62 100 ARG A C 1
ATOM 799 O O . ARG A 1 100 ? -2.683 11.085 -2.534 1.00 94.62 100 ARG A O 1
ATOM 806 N N . ARG A 1 101 ? -0.503 10.614 -2.789 1.00 95.19 101 ARG A N 1
ATOM 807 C CA . ARG A 1 101 ? -0.496 9.514 -1.811 1.00 95.19 101 ARG A CA 1
ATOM 808 C C . ARG A 1 101 ? -0.764 9.963 -0.378 1.00 95.19 101 ARG A C 1
ATOM 810 O O . ARG A 1 101 ? -1.479 9.264 0.332 1.00 95.19 101 ARG A O 1
ATOM 817 N N . ASN A 1 102 ? -0.263 11.132 0.028 1.00 94.56 102 ASN A N 1
ATOM 818 C CA . ASN A 1 102 ? -0.645 11.741 1.306 1.00 94.56 102 ASN A CA 1
ATOM 819 C C . ASN A 1 102 ? -2.157 11.973 1.366 1.00 94.56 102 ASN A C 1
ATOM 821 O O . ASN A 1 102 ? -2.780 11.615 2.360 1.00 94.56 102 ASN A O 1
ATOM 825 N N . ASN A 1 103 ? -2.747 12.534 0.308 1.00 94.19 103 ASN A N 1
ATOM 826 C CA . ASN A 1 103 ? -4.186 12.790 0.263 1.00 94.19 103 ASN A CA 1
ATOM 827 C C . ASN A 1 103 ? -4.974 11.484 0.371 1.00 94.19 103 ASN A C 1
ATOM 829 O O . ASN A 1 103 ? -5.799 11.365 1.262 1.00 94.19 103 ASN A O 1
ATOM 833 N N . CYS A 1 104 ? -4.630 10.467 -0.426 1.00 93.69 104 CYS A N 1
ATOM 834 C CA . CYS A 1 104 ? -5.278 9.158 -0.344 1.00 93.69 104 CYS A CA 1
ATOM 835 C C . CYS A 1 104 ? -5.259 8.570 1.065 1.00 93.69 104 CYS A C 1
ATOM 837 O O . CYS A 1 104 ? -6.281 8.093 1.543 1.00 93.69 104 CYS A O 1
ATOM 839 N N . LEU A 1 105 ? -4.101 8.614 1.733 1.00 91.94 105 LEU A N 1
ATOM 840 C CA . LEU A 1 105 ? -3.976 8.100 3.090 1.00 91.94 105 LEU A CA 1
ATOM 841 C C . LEU A 1 105 ? -4.942 8.825 4.033 1.00 91.94 105 LEU A C 1
ATOM 843 O O . LEU A 1 105 ? -5.727 8.166 4.702 1.00 91.94 105 LEU A O 1
ATOM 847 N N . ASN A 1 106 ? -4.916 10.160 4.044 1.00 90.88 106 ASN A N 1
ATOM 848 C CA . ASN A 1 106 ? -5.757 10.975 4.926 1.00 90.88 106 ASN A CA 1
ATOM 849 C C . ASN A 1 106 ? -7.253 10.859 4.607 1.00 90.88 106 ASN A C 1
ATOM 851 O O . ASN A 1 106 ? -8.068 10.806 5.529 1.00 90.88 106 ASN A O 1
ATOM 855 N N . ASP A 1 107 ? -7.613 10.775 3.330 1.00 90.81 107 ASP A N 1
ATOM 856 C CA . ASP A 1 107 ? -9.000 10.641 2.893 1.00 90.81 107 ASP A CA 1
ATOM 857 C C . ASP A 1 107 ? -9.557 9.269 3.297 1.00 90.81 107 ASP A C 1
ATOM 859 O O . ASP A 1 107 ? -10.658 9.194 3.842 1.00 90.81 107 ASP A O 1
ATOM 863 N N . PHE A 1 108 ? -8.776 8.192 3.151 1.00 90.00 108 PHE A N 1
ATOM 864 C CA . PHE A 1 108 ? -9.184 6.857 3.604 1.00 90.00 108 PHE A CA 1
ATOM 865 C C . PHE A 1 108 ? -9.367 6.780 5.124 1.00 90.00 108 PHE A C 1
ATOM 867 O O . PHE A 1 108 ? -10.323 6.150 5.577 1.00 90.00 108 PHE A O 1
ATOM 874 N N . VAL A 1 109 ? -8.524 7.464 5.913 1.00 85.25 109 VAL A N 1
ATOM 875 C CA . VAL A 1 109 ? -8.745 7.572 7.370 1.00 85.25 109 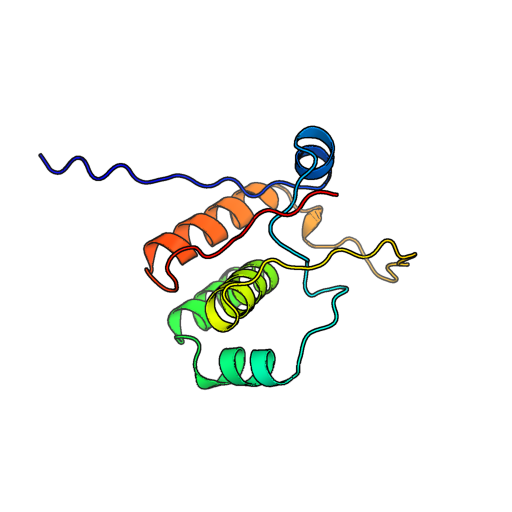VAL A CA 1
ATOM 876 C C . VAL A 1 109 ? -10.038 8.329 7.667 1.00 85.25 109 VAL A C 1
ATOM 878 O O . VAL A 1 109 ? -10.836 7.916 8.505 1.00 85.25 109 VAL A O 1
ATOM 881 N N . SER A 1 110 ? -10.257 9.445 6.968 1.00 83.44 110 SER A N 1
ATOM 882 C CA . SER A 1 110 ? -11.371 10.364 7.234 1.00 83.44 110 SER A CA 1
ATOM 883 C C . SER A 1 110 ? -12.729 9.742 6.929 1.00 83.44 110 SER A C 1
ATOM 885 O O . SER A 1 110 ? -13.696 9.983 7.652 1.00 83.44 110 SER A O 1
ATOM 887 N N . ILE A 1 111 ? -12.798 8.883 5.908 1.00 75.62 111 ILE A N 1
ATOM 888 C CA . ILE A 1 111 ? -14.010 8.136 5.541 1.00 75.62 111 ILE A CA 1
ATOM 889 C C . ILE A 1 111 ? -14.404 7.122 6.644 1.00 75.62 111 ILE A C 1
ATOM 891 O O . ILE A 1 111 ? -15.446 6.484 6.532 1.00 75.62 111 ILE A O 1
ATOM 895 N N . HIS A 1 112 ? -13.616 6.988 7.729 1.00 64.31 112 HIS A N 1
ATOM 896 C CA . HIS A 1 112 ? -13.757 5.942 8.755 1.00 64.31 112 HIS A CA 1
ATOM 897 C C . HIS A 1 112 ? -13.840 4.551 8.114 1.00 64.31 112 HIS A C 1
ATOM 899 O O . HIS A 1 112 ? -14.464 3.634 8.639 1.00 64.31 112 HIS A O 1
ATOM 905 N N . PHE A 1 113 ? -13.210 4.416 6.942 1.00 58.28 113 PHE A N 1
ATOM 906 C CA . PHE A 1 113 ? -13.247 3.213 6.128 1.00 58.28 113 PHE A CA 1
ATOM 907 C C . PHE A 1 113 ? -12.624 2.038 6.885 1.00 58.28 113 PHE A C 1
ATOM 909 O O . PHE A 1 113 ? -13.121 0.923 6.790 1.00 58.28 113 PHE A O 1
ATOM 916 N N . MET A 1 114 ? -11.607 2.329 7.705 1.00 59.34 114 MET A N 1
ATOM 917 C CA . MET A 1 114 ? -11.082 1.462 8.750 1.00 59.34 114 MET A CA 1
ATOM 918 C C . MET A 1 114 ? -10.471 2.305 9.865 1.00 59.34 114 MET A C 1
ATOM 920 O O . MET A 1 114 ? -9.777 3.285 9.581 1.00 59.34 114 MET A O 1
ATOM 924 N N . GLU A 1 115 ? -10.670 1.907 11.126 1.00 59.00 115 GLU A N 1
ATOM 925 C CA . GLU A 1 115 ? -9.751 2.327 12.187 1.00 59.00 115 GLU A CA 1
ATOM 926 C C . GLU A 1 115 ? -8.336 2.003 11.703 1.00 59.00 115 GLU A C 1
ATOM 928 O O . GLU A 1 115 ? -8.074 0.902 11.222 1.00 59.00 115 GLU A O 1
ATOM 933 N N . LEU A 1 116 ? -7.442 2.990 11.692 1.00 61.31 116 LEU A N 1
ATOM 934 C CA . LEU A 1 116 ? -6.165 2.861 11.002 1.00 61.31 116 LEU A CA 1
ATOM 935 C C . LEU A 1 116 ? -5.286 1.777 11.654 1.00 61.31 116 LEU A C 1
ATOM 937 O O . LEU A 1 116 ? -4.511 2.058 12.562 1.00 61.31 116 LEU A O 1
ATOM 941 N N . CYS A 1 117 ? -5.360 0.541 11.162 1.00 63.38 117 CYS A N 1
ATOM 942 C CA . CYS A 1 117 ? -4.581 -0.595 11.660 1.00 63.38 117 CYS A CA 1
ATOM 943 C C . CYS A 1 117 ? -3.194 -0.713 11.008 1.00 63.38 117 CYS A C 1
ATOM 945 O O . CYS A 1 117 ? -2.646 -1.810 10.935 1.00 63.38 117 CYS A O 1
ATOM 947 N N . LEU A 1 118 ? -2.602 0.374 10.498 1.00 76.19 118 LEU A N 1
ATOM 948 C CA . LEU A 1 118 ? -1.242 0.292 9.957 1.00 76.19 118 LEU A CA 1
ATOM 949 C C . LEU A 1 118 ? -0.239 0.131 11.100 1.00 76.19 118 LEU A C 1
ATOM 951 O O . LEU A 1 118 ? 0.157 1.093 11.757 1.00 76.19 118 LEU A O 1
ATOM 955 N N . LEU A 1 119 ? 0.170 -1.115 11.317 1.00 80.69 119 LEU A N 1
ATOM 956 C CA . LEU A 1 119 ? 1.176 -1.491 12.295 1.00 80.69 119 LEU A CA 1
ATOM 957 C C . LEU A 1 119 ? 2.570 -1.391 11.672 1.00 80.69 119 LEU A C 1
ATOM 959 O O . LEU A 1 119 ? 2.812 -1.872 10.565 1.00 80.69 119 LEU A O 1
ATOM 963 N N . TYR A 1 120 ? 3.489 -0.757 12.398 1.00 85.50 120 TYR A N 1
ATOM 964 C CA . TYR A 1 120 ? 4.877 -0.623 11.971 1.00 85.50 120 TYR A CA 1
ATOM 965 C C . TYR A 1 120 ? 5.654 -1.919 12.212 1.00 85.50 120 TYR A C 1
ATOM 967 O O . TYR A 1 120 ? 5.471 -2.595 13.226 1.00 85.50 120 TYR A O 1
ATOM 975 N N . GLN A 1 121 ? 6.558 -2.238 11.294 1.00 88.88 121 GLN A N 1
ATOM 976 C CA . GLN A 1 121 ? 7.525 -3.324 11.395 1.00 88.88 121 GLN A CA 1
ATOM 977 C C . GLN A 1 121 ? 8.938 -2.810 11.199 1.00 88.88 121 GLN A C 1
ATOM 979 O O . GLN A 1 121 ? 9.129 -1.915 10.374 1.00 88.88 121 GLN A O 1
ATOM 984 N N . PRO A 1 122 ? 9.918 -3.377 11.919 1.00 89.00 122 PRO A N 1
ATOM 985 C CA . PRO A 1 122 ? 11.323 -3.094 11.678 1.00 89.00 122 PRO A CA 1
ATOM 986 C C . PRO A 1 122 ? 11.779 -3.668 10.328 1.00 89.00 122 PRO A C 1
ATOM 988 O O . PRO A 1 122 ? 11.253 -4.689 9.878 1.00 89.00 122 PRO A O 1
ATOM 991 N N . ILE A 1 123 ? 12.751 -3.002 9.699 1.00 79.94 123 ILE A N 1
ATOM 992 C CA . ILE A 1 123 ? 13.468 -3.484 8.499 1.00 79.94 123 ILE A CA 1
ATOM 993 C C . ILE A 1 123 ? 14.517 -4.528 8.873 1.00 79.94 123 ILE A C 1
ATOM 995 O O . ILE A 1 123 ? 15.210 -4.314 9.893 1.00 79.94 123 ILE A O 1
#

Organism: Thalictrum thalictroides (NCBI:txid46969)

Radius of gyration: 15.02 Å; Cα contacts (8 Å, |Δi|>4): 105; chains: 1; bounding box: 34×40×38 Å

Solvent-accessible surface area (backbone atoms only — not comparable to full-atom values): 7820 Å² total; per-residue (Å²): 141,79,88,73,78,78,80,81,58,77,65,71,55,71,70,48,30,65,73,65,45,34,46,49,70,63,58,59,92,79,62,88,76,66,67,66,59,57,51,42,56,70,74,67,51,59,64,70,56,56,53,47,29,64,72,66,73,48,55,60,38,57,55,48,37,49,50,52,11,55,78,62,77,44,57,68,86,88,75,98,74,93,82,82,89,85,79,77,92,56,75,79,77,42,91,61,38,62,58,53,45,20,48,48,55,41,50,46,50,70,69,60,74,45,78,84,43,68,33,75,36,76,114

Foldseek 3Di:
DDPPPQDQDFDDDPVCCVVVQKDQFDFPVDDDDDCVLVVCVVPVQDVVLVVVCVVLVDCPRVVSSQSVCQVPVDGDDDDDDDDDDDDDDDPVPDPCNRVSNSVSNSVCVVVPSDPRSRDMDGD

Mean predicted aligned error: 5.58 Å

pLDDT: mean 87.74, std 12.03, range [42.03, 97.94]

Sequence (123 aa):
KDGVAYINYKYGGWWSVWWMGSYSMVLSKAAFFHKKYLDIHTYEMPASIHDYVTRERNCEDIAMSLLVANATGNPPIWVKGKIYEIGSTGISSLKGHSNRRNNCLNDFVSIHFMELCLLYQPI

Secondary structure (DSSP, 8-state):
-------------HHHHHHHTEES---GGG----THHHHHHHHTS-HHHHHHHHHHT--HHHHHHHHHHHHHS-------------SS--GGGSTTHHHHHHHH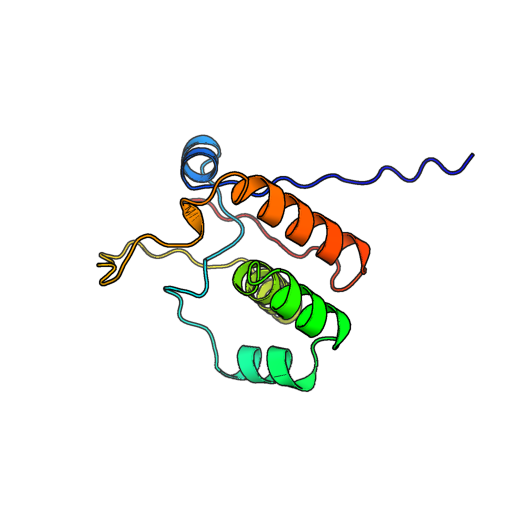HHHHHHTTSS------EE-

InterPro domains:
  IPR015338 Glycosyl transferase 64 domain [PF09258] (9-115)
  IPR029044 Nucleotide-diphospho-sugar transferases [G3DSA:3.90.550.10] (3-123)
  IPR053318 Glycosyltransferase 64 [PTHR48410] (8-111)